Protein AF-A0A4V6Z4R5-F1 (afdb_monomer_lite)

Sequence (79 aa):
MTKIKRIKLDRIEYSSYGVEHWFRVYIKHRGQFYKLWQLVLADEELNRYQLACELLKRTKEIKTHVRSVSETRNFSIFH

Radius of gyration: 14.98 Å; chains: 1; bounding box: 40×25×39 Å

pLDDT: mean 90.37, std 12.0, range [42.88, 98.0]

Organism: Streptococcus anginosus (NCBI:txid1328)

Structure (mmCIF, N/CA/C/O backbone):
data_AF-A0A4V6Z4R5-F1
#
_entry.id   AF-A0A4V6Z4R5-F1
#
loop_
_atom_site.group_PDB
_atom_site.id
_atom_site.type_symbol
_atom_site.label_atom_id
_atom_site.label_alt_id
_atom_site.label_comp_id
_atom_site.label_asym_id
_atom_site.label_entity_id
_atom_site.label_seq_id
_atom_site.pdbx_PDB_ins_code
_atom_site.Cartn_x
_atom_site.Cartn_y
_atom_site.Cartn_z
_atom_site.occupancy
_atom_site.B_iso_or_equiv
_atom_site.auth_seq_id
_atom_site.auth_comp_id
_atom_site.auth_asym_id
_atom_site.auth_atom_id
_atom_site.pdbx_PDB_model_num
ATOM 1 N N . MET A 1 1 ? -4.785 1.463 19.133 1.00 80.12 1 MET A N 1
ATOM 2 C CA . MET A 1 1 ? -3.540 1.341 18.336 1.00 80.12 1 MET A CA 1
ATOM 3 C C . MET A 1 1 ? -3.862 0.925 16.900 1.00 80.12 1 MET A C 1
ATOM 5 O O . MET A 1 1 ? -4.585 -0.051 16.723 1.00 80.12 1 MET A O 1
ATOM 9 N N . THR A 1 2 ? -3.361 1.652 15.892 1.00 90.56 2 THR A N 1
ATOM 10 C CA . THR A 1 2 ? -3.472 1.273 14.466 1.00 90.56 2 THR A CA 1
ATOM 11 C C . THR A 1 2 ? -2.382 0.266 14.117 1.00 90.56 2 THR A C 1
ATOM 13 O O . THR A 1 2 ? -1.196 0.581 14.227 1.00 90.56 2 THR A O 1
ATOM 16 N N . LYS A 1 3 ? -2.759 -0.942 13.692 1.00 93.81 3 LYS A N 1
ATOM 17 C CA . LYS A 1 3 ? -1.806 -2.006 13.349 1.00 93.81 3 LYS A CA 1
ATOM 18 C C . LYS A 1 3 ? -2.057 -2.511 11.934 1.00 93.81 3 LYS A C 1
ATOM 20 O O . LYS A 1 3 ? -3.133 -3.036 11.657 1.00 93.81 3 LYS A O 1
ATOM 25 N N . ILE A 1 4 ? -1.046 -2.401 11.072 1.00 94.94 4 ILE A N 1
ATOM 26 C CA . ILE A 1 4 ? -1.018 -3.122 9.796 1.00 94.94 4 ILE A CA 1
ATOM 27 C C . ILE A 1 4 ? -0.870 -4.609 10.123 1.00 94.94 4 ILE A C 1
ATOM 29 O O . ILE A 1 4 ? -0.015 -4.996 10.921 1.00 94.94 4 ILE A O 1
ATOM 33 N N . LYS A 1 5 ? -1.764 -5.430 9.580 1.00 95.62 5 LYS A N 1
ATOM 34 C CA . LYS A 1 5 ? -1.823 -6.875 9.825 1.00 95.62 5 LYS A CA 1
ATOM 35 C C . LYS A 1 5 ? -1.182 -7.667 8.703 1.00 95.62 5 LYS A C 1
ATOM 37 O O . LYS A 1 5 ? -0.532 -8.669 8.969 1.00 95.62 5 LYS A O 1
ATOM 42 N N . ARG A 1 6 ? -1.391 -7.225 7.467 1.00 94.88 6 ARG A N 1
ATOM 43 C CA . ARG A 1 6 ? -0.888 -7.888 6.270 1.00 94.88 6 ARG A CA 1
ATOM 44 C C . ARG A 1 6 ? -0.769 -6.876 5.145 1.00 94.88 6 ARG A C 1
ATOM 46 O O . ARG A 1 6 ? -1.648 -6.029 4.992 1.00 94.88 6 ARG A O 1
ATOM 53 N N . ILE A 1 7 ? 0.275 -7.023 4.345 1.00 94.88 7 ILE A N 1
ATOM 54 C CA . ILE A 1 7 ? 0.394 -6.392 3.035 1.00 94.88 7 ILE A CA 1
ATOM 55 C C . ILE A 1 7 ? 0.501 -7.526 2.018 1.00 94.88 7 ILE A C 1
ATOM 57 O O . ILE A 1 7 ? 1.218 -8.498 2.253 1.00 94.88 7 ILE A O 1
ATOM 61 N N . LYS A 1 8 ? -0.272 -7.454 0.938 1.00 95.56 8 LYS A N 1
ATOM 62 C CA . LYS A 1 8 ? -0.256 -8.441 -0.143 1.00 95.56 8 LYS A CA 1
ATOM 63 C C . LYS A 1 8 ? -0.091 -7.706 -1.467 1.00 95.56 8 LYS A C 1
ATOM 65 O O . LYS A 1 8 ? -0.896 -6.821 -1.745 1.00 95.56 8 LYS A O 1
ATOM 70 N N . LEU A 1 9 ? 0.898 -8.103 -2.266 1.00 95.69 9 LEU A N 1
ATOM 71 C CA . LEU A 1 9 ? 0.950 -7.736 -3.679 1.00 95.69 9 LEU A CA 1
ATOM 72 C C . LEU A 1 9 ? -0.229 -8.411 -4.384 1.00 95.69 9 LEU A C 1
ATOM 74 O O . LEU A 1 9 ? -0.399 -9.629 -4.295 1.00 95.69 9 LEU A O 1
ATOM 78 N N . ASP A 1 10 ? -1.092 -7.600 -4.974 1.00 95.75 10 ASP A N 1
ATOM 79 C CA . ASP A 1 10 ? -2.300 -8.060 -5.639 1.00 95.75 10 ASP A CA 1
ATOM 80 C C . ASP A 1 10 ? -2.039 -8.392 -7.099 1.00 95.75 10 ASP A C 1
ATOM 82 O O . ASP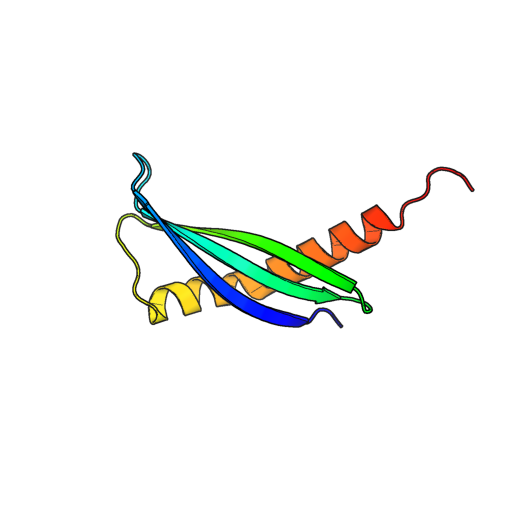 A 1 10 ? -2.347 -9.498 -7.535 1.00 95.75 10 ASP A O 1
ATOM 86 N N . ARG A 1 11 ? -1.455 -7.431 -7.812 1.00 95.19 11 ARG A N 1
ATOM 87 C CA . ARG A 1 11 ? -1.118 -7.522 -9.225 1.00 95.19 11 ARG A CA 1
ATOM 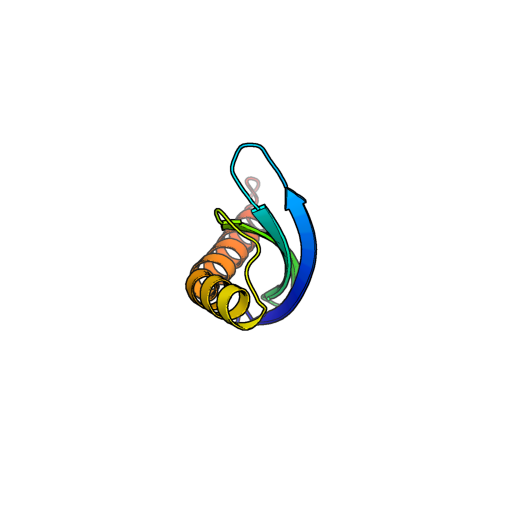88 C C . ARG A 1 11 ? -0.043 -6.504 -9.581 1.00 95.19 11 ARG A C 1
ATOM 90 O O . ARG A 1 11 ? 0.188 -5.552 -8.830 1.00 95.19 11 ARG A O 1
ATOM 97 N N . ILE A 1 12 ? 0.580 -6.746 -10.723 1.00 96.94 12 ILE A N 1
ATOM 98 C CA . ILE A 1 12 ? 1.507 -5.840 -11.387 1.00 96.94 12 ILE A CA 1
ATOM 99 C C . ILE A 1 12 ? 0.881 -5.506 -12.739 1.00 96.94 12 ILE A C 1
ATOM 101 O O . ILE A 1 12 ? 0.410 -6.410 -13.430 1.00 96.94 12 ILE A O 1
ATOM 105 N N . GLU A 1 13 ? 0.821 -4.224 -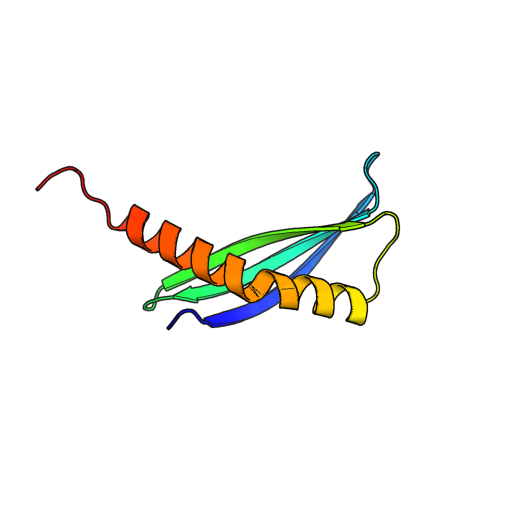13.075 1.00 97.19 13 GLU A N 1
ATOM 106 C CA . GLU A 1 13 ? 0.291 -3.726 -14.344 1.00 97.19 13 GLU A CA 1
ATOM 107 C C . GLU A 1 13 ? 1.357 -2.875 -15.038 1.00 97.19 13 GLU A C 1
ATOM 109 O O . GLU A 1 13 ? 2.147 -2.202 -14.381 1.00 97.19 13 GLU A O 1
ATOM 114 N N . TYR A 1 14 ? 1.388 -2.917 -16.368 1.00 97.19 14 TYR A N 1
ATOM 115 C CA . TYR A 1 14 ? 2.288 -2.099 -17.177 1.00 97.19 14 TYR A CA 1
ATOM 116 C C . TYR A 1 14 ? 1.450 -1.020 -17.852 1.00 97.19 14 TYR A C 1
ATOM 118 O O . TYR A 1 14 ? 0.511 -1.335 -18.587 1.00 97.19 14 TYR A O 1
ATOM 126 N N . SER A 1 15 ? 1.768 0.242 -17.589 1.00 94.19 15 SER A N 1
ATOM 127 C CA . SER A 1 15 ? 1.090 1.392 -18.179 1.00 94.19 15 SER A CA 1
ATOM 128 C C . SER A 1 15 ? 2.084 2.293 -18.905 1.00 94.19 15 SER A C 1
ATOM 130 O O . SER A 1 15 ? 3.299 2.111 -18.836 1.00 94.19 15 SER A O 1
ATOM 132 N N . SER A 1 16 ? 1.576 3.304 -19.612 1.00 94.56 16 SER A N 1
ATOM 133 C CA . SER A 1 16 ? 2.421 4.328 -20.243 1.00 94.56 16 SER A CA 1
ATOM 134 C C . SER A 1 16 ? 3.240 5.144 -19.236 1.00 94.56 16 SER A C 1
ATOM 136 O O . SER A 1 16 ? 4.111 5.905 -19.644 1.00 94.56 16 SER A O 1
ATOM 138 N N . TYR A 1 17 ? 2.943 5.018 -17.939 1.00 92.81 17 TYR A N 1
ATOM 139 C CA . TYR A 1 17 ? 3.621 5.713 -16.848 1.00 92.81 17 TYR A CA 1
ATOM 140 C C . TYR A 1 17 ? 4.657 4.837 -16.126 1.00 92.81 17 TYR A C 1
ATOM 142 O O . TYR A 1 17 ? 5.250 5.299 -15.155 1.00 92.81 17 TYR A O 1
ATOM 150 N N . GLY A 1 18 ? 4.858 3.590 -16.571 1.00 95.56 18 GLY A N 1
ATOM 151 C CA . GLY A 1 18 ? 5.779 2.628 -15.967 1.00 95.56 18 GLY A CA 1
ATOM 152 C C . GLY A 1 18 ? 5.075 1.377 -15.436 1.00 95.56 18 GLY A C 1
ATOM 153 O O . GLY A 1 18 ? 3.994 0.995 -15.886 1.00 95.56 18 GLY A O 1
ATOM 154 N N . VAL A 1 19 ? 5.716 0.720 -14.474 1.00 97.75 19 VAL A N 1
ATOM 155 C CA . VAL A 1 19 ? 5.256 -0.508 -13.823 1.00 97.75 19 VAL A CA 1
ATOM 156 C C . VAL A 1 19 ? 4.547 -0.190 -12.506 1.00 97.75 19 VAL A C 1
ATOM 158 O O . VAL A 1 19 ? 5.117 0.349 -11.551 1.00 97.75 19 VAL A O 1
ATOM 161 N N . GLU A 1 20 ? 3.277 -0.567 -12.440 1.00 98.00 20 GLU A N 1
ATOM 162 C CA . GLU A 1 20 ? 2.375 -0.345 -11.321 1.00 98.00 20 GLU A CA 1
ATOM 163 C C . GLU A 1 20 ? 2.286 -1.579 -10.424 1.00 98.00 20 GLU A C 1
ATOM 165 O O . GLU A 1 20 ? 1.733 -2.613 -10.796 1.00 98.00 20 GLU A O 1
ATOM 170 N N . HIS A 1 21 ? 2.765 -1.459 -9.189 1.00 97.69 21 HIS A N 1
ATOM 171 C CA . HIS A 1 21 ? 2.702 -2.523 -8.194 1.00 97.69 21 HIS A CA 1
ATOM 172 C C . HIS A 1 21 ? 1.565 -2.231 -7.215 1.00 97.69 21 HIS A C 1
ATOM 174 O O . HIS A 1 21 ? 1.677 -1.378 -6.324 1.00 97.69 21 HIS A O 1
ATOM 180 N N . TRP A 1 22 ? 0.453 -2.946 -7.375 1.00 97.31 22 TRP A N 1
ATOM 181 C CA . TRP A 1 22 ? -0.756 -2.737 -6.586 1.00 97.31 22 TRP A CA 1
ATOM 182 C C . TRP A 1 22 ? -0.773 -3.626 -5.346 1.00 97.31 22 TRP A C 1
ATOM 184 O O . TRP A 1 22 ? -0.798 -4.855 -5.424 1.00 97.31 22 TRP A O 1
ATOM 194 N N . PHE A 1 23 ? -0.839 -3.009 -4.170 1.00 96.94 23 PHE A N 1
ATOM 195 C CA . PHE A 1 23 ? -0.861 -3.692 -2.882 1.00 96.94 23 PHE A CA 1
ATOM 196 C C . PHE A 1 23 ? -2.196 -3.540 -2.170 1.00 96.94 23 PHE A C 1
ATOM 198 O O . PHE A 1 23 ? -2.735 -2.443 -2.032 1.00 96.94 23 PHE A O 1
ATOM 205 N N . ARG A 1 24 ? -2.677 -4.643 -1.595 1.00 96.69 24 ARG A N 1
ATOM 206 C CA . ARG A 1 24 ? -3.741 -4.643 -0.589 1.00 96.69 24 ARG A CA 1
ATOM 207 C C . ARG A 1 24 ? -3.136 -4.605 0.808 1.00 96.69 24 ARG A C 1
ATOM 209 O O . ARG A 1 24 ? -2.429 -5.532 1.212 1.00 96.69 24 ARG A O 1
ATOM 216 N N . VAL A 1 25 ? -3.469 -3.566 1.567 1.00 95.94 25 VAL A N 1
ATOM 217 C CA . VAL A 1 25 ? -3.028 -3.364 2.950 1.00 95.94 25 VAL A CA 1
ATOM 218 C C . VAL A 1 25 ? -4.205 -3.563 3.899 1.00 95.94 25 VAL A C 1
ATOM 220 O O . VAL A 1 25 ? -5.212 -2.860 3.829 1.00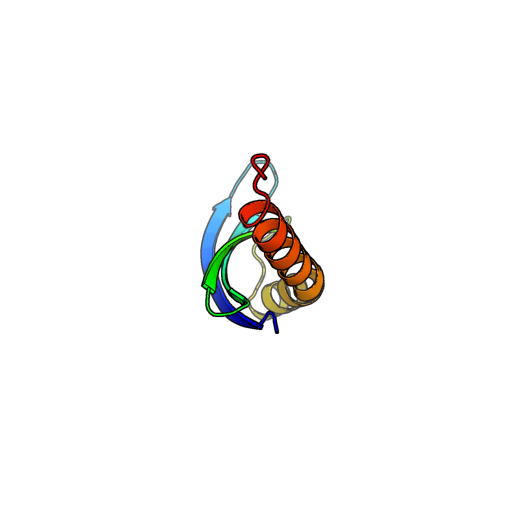 95.94 25 VAL A O 1
ATOM 223 N N . TYR A 1 26 ? -4.071 -4.530 4.804 1.00 96.19 26 TYR A N 1
ATOM 224 C CA . TYR A 1 26 ? -5.083 -4.882 5.798 1.00 96.19 26 TYR A CA 1
ATOM 225 C C . TYR A 1 26 ? -4.697 -4.301 7.152 1.00 96.19 26 TYR A C 1
ATOM 227 O O . TYR A 1 26 ? -3.601 -4.563 7.660 1.00 96.19 26 TYR A O 1
ATOM 235 N N . ILE A 1 27 ? -5.593 -3.524 7.755 1.00 96.12 27 ILE A N 1
ATOM 236 C CA . ILE A 1 27 ? -5.288 -2.707 8.932 1.00 96.12 27 ILE A CA 1
ATOM 237 C C . ILE A 1 27 ? -6.373 -2.910 9.979 1.00 96.12 27 ILE A C 1
ATOM 239 O O . ILE A 1 27 ? -7.559 -2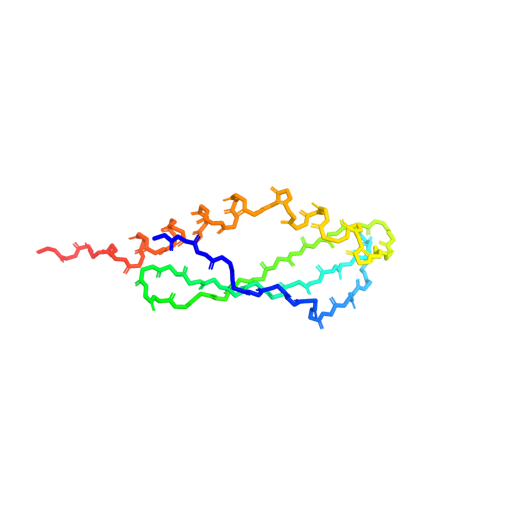.884 9.671 1.00 96.12 27 ILE A O 1
ATOM 243 N N . LYS A 1 28 ? -5.965 -3.094 11.237 1.00 95.25 28 LYS A N 1
ATOM 244 C CA . LYS A 1 28 ? -6.873 -3.091 12.386 1.00 95.25 28 LYS A CA 1
ATOM 245 C C . LYS A 1 28 ? -6.720 -1.774 13.143 1.00 95.25 28 LYS A C 1
ATOM 247 O O . LYS A 1 28 ? -5.612 -1.439 13.571 1.00 95.25 28 LYS A O 1
ATOM 252 N N . HIS A 1 29 ? -7.820 -1.058 13.338 1.00 93.81 29 HIS A N 1
ATOM 253 C CA . HIS A 1 29 ? -7.880 0.175 14.122 1.00 93.81 29 HIS A CA 1
ATOM 254 C C . HIS A 1 29 ? -9.145 0.176 14.984 1.00 93.81 29 HIS A C 1
ATOM 256 O O . HIS A 1 29 ? -10.230 -0.044 14.464 1.00 93.81 29 HIS A O 1
ATOM 262 N N . ARG A 1 30 ? -9.002 0.385 16.304 1.00 90.12 30 ARG A N 1
ATOM 263 C CA . ARG A 1 30 ? -10.121 0.435 17.277 1.00 90.12 30 ARG A CA 1
ATOM 264 C C . ARG A 1 30 ? -11.147 -0.703 17.105 1.00 90.12 30 ARG A C 1
ATOM 266 O O . ARG A 1 30 ? -12.343 -0.478 17.032 1.00 90.12 30 ARG A O 1
ATOM 273 N N . GLY A 1 31 ? -10.662 -1.940 16.979 1.00 89.38 31 GLY A N 1
ATOM 274 C CA . GLY A 1 31 ? -11.518 -3.124 16.803 1.00 89.38 31 GLY A CA 1
ATOM 275 C C . GLY A 1 31 ? -12.040 -3.344 15.378 1.00 89.38 31 GLY A C 1
ATOM 276 O O . GLY A 1 31 ? -12.334 -4.481 15.030 1.00 89.38 31 GLY A O 1
ATOM 277 N N . GLN A 1 32 ? -12.044 -2.316 14.531 1.00 90.88 32 GLN A N 1
ATOM 278 C CA . GLN A 1 32 ? -12.509 -2.379 13.148 1.00 90.88 32 GLN A CA 1
ATOM 279 C C . GLN A 1 32 ? -11.390 -2.768 12.172 1.00 90.88 32 GLN A C 1
ATOM 281 O O . GLN A 1 32 ? -10.201 -2.516 12.412 1.00 90.88 32 GLN A O 1
ATOM 286 N N . PHE A 1 33 ? -11.791 -3.374 11.054 1.00 93.38 33 PHE A N 1
ATOM 287 C CA . PHE A 1 33 ? -10.905 -3.765 9.964 1.00 93.38 33 PHE A CA 1
ATOM 288 C C . PHE A 1 33 ? -11.064 -2.832 8.768 1.00 93.38 33 PHE A C 1
ATOM 290 O O . PHE A 1 33 ? -12.172 -2.547 8.323 1.00 93.38 33 PHE A O 1
ATOM 297 N N . TYR A 1 34 ? -9.928 -2.401 8.236 1.00 93.38 34 TYR A N 1
ATOM 298 C CA . TYR A 1 34 ? -9.816 -1.527 7.082 1.00 93.38 34 TYR A CA 1
ATOM 299 C C . TYR A 1 34 ? -9.004 -2.235 6.000 1.00 93.38 34 TYR A C 1
ATOM 301 O O . TYR A 1 34 ? -8.020 -2.924 6.295 1.00 93.38 34 TYR A O 1
ATOM 309 N N . LYS A 1 35 ? -9.414 -2.040 4.746 1.00 94.56 35 LYS A N 1
ATOM 310 C CA . LYS A 1 35 ? -8.679 -2.471 3.557 1.00 94.56 35 LYS A CA 1
ATOM 311 C C . LYS A 1 35 ? -8.322 -1.231 2.752 1.00 94.56 35 LYS A C 1
ATOM 313 O O . LYS A 1 35 ? -9.218 -0.482 2.378 1.00 94.56 35 LYS A O 1
ATOM 318 N N . LEU A 1 36 ? -7.038 -1.041 2.482 1.00 93.88 36 LEU A N 1
ATOM 319 C CA . LEU A 1 36 ? -6.540 0.025 1.619 1.00 93.88 36 LEU A CA 1
ATOM 320 C C . LEU A 1 36 ? -5.829 -0.567 0.411 1.00 93.88 36 LEU A C 1
ATOM 322 O O . LEU A 1 36 ? -5.224 -1.638 0.498 1.00 93.88 36 LEU A O 1
ATOM 326 N N . TRP A 1 37 ? -5.891 0.164 -0.692 1.00 94.94 37 TRP A N 1
ATOM 327 C CA . TRP A 1 37 ? -5.040 -0.061 -1.849 1.00 94.94 37 TRP A CA 1
ATOM 328 C C . TRP A 1 37 ? -3.859 0.904 -1.790 1.00 94.94 37 TRP A C 1
ATOM 330 O O . TRP A 1 37 ? -4.010 2.054 -1.376 1.00 94.94 37 TRP A O 1
ATOM 340 N N . GLN A 1 38 ? -2.675 0.415 -2.132 1.00 95.69 38 GLN A N 1
ATOM 341 C CA . GLN A 1 38 ? -1.450 1.201 -2.224 1.00 95.69 38 GLN A CA 1
ATOM 342 C C . GLN A 1 38 ? -0.789 0.903 -3.561 1.00 95.69 38 GLN A C 1
ATOM 344 O O . GLN A 1 38 ? -0.577 -0.262 -3.882 1.00 95.69 38 GLN A O 1
ATOM 349 N N . LEU A 1 39 ? -0.469 1.950 -4.311 1.00 95.44 39 LEU A N 1
ATOM 350 C CA . LEU A 1 39 ? 0.230 1.858 -5.586 1.00 95.44 39 LEU A CA 1
ATOM 351 C C . LEU A 1 39 ? 1.694 2.246 -5.394 1.00 95.44 39 LEU A C 1
ATOM 353 O O . LEU A 1 39 ? 1.973 3.337 -4.894 1.00 95.44 39 LEU A O 1
ATOM 357 N N . VAL A 1 40 ? 2.617 1.386 -5.814 1.00 95.69 40 VAL A N 1
ATOM 358 C CA . VAL A 1 40 ? 4.025 1.747 -6.015 1.00 95.69 40 VAL A CA 1
ATOM 359 C C . VAL A 1 40 ? 4.286 1.767 -7.519 1.00 95.69 40 VAL A C 1
ATOM 361 O O . VAL A 1 40 ? 4.255 0.720 -8.159 1.00 95.69 40 VAL A O 1
ATOM 364 N N . LEU A 1 41 ? 4.500 2.962 -8.066 1.00 96.25 41 LEU A N 1
ATOM 365 C CA . LEU A 1 41 ? 4.864 3.174 -9.465 1.00 96.25 41 LEU A CA 1
ATOM 366 C C . LEU A 1 41 ? 6.390 3.258 -9.578 1.00 96.25 41 LEU A C 1
ATOM 368 O O . LEU A 1 41 ? 7.020 3.928 -8.756 1.00 96.25 41 LEU A O 1
ATOM 372 N N . ALA A 1 42 ? 6.961 2.579 -10.564 1.00 96.19 42 ALA A N 1
ATOM 373 C CA . ALA A 1 42 ? 8.385 2.609 -10.878 1.00 96.19 42 ALA A CA 1
ATOM 374 C C . ALA A 1 42 ? 8.591 2.436 -12.387 1.00 96.19 42 ALA A C 1
ATOM 376 O O . ALA A 1 42 ? 7.708 1.915 -13.059 1.00 96.19 42 ALA A O 1
ATOM 377 N N . ASP A 1 43 ? 9.748 2.826 -12.917 1.00 96.19 43 ASP A N 1
ATOM 378 C CA . ASP A 1 43 ? 10.043 2.656 -14.349 1.00 96.19 43 ASP A CA 1
ATOM 379 C C . ASP A 1 43 ? 10.161 1.173 -14.749 1.00 96.19 43 ASP A C 1
ATOM 381 O O . ASP A 1 43 ? 9.859 0.799 -15.879 1.00 96.19 43 ASP A O 1
ATOM 385 N N . GLU A 1 44 ? 10.543 0.317 -13.798 1.00 95.56 44 GLU A N 1
ATOM 386 C CA . GLU A 1 44 ? 10.745 -1.120 -13.984 1.00 95.56 44 GLU A CA 1
ATOM 387 C C . GLU A 1 44 ? 10.080 -1.933 -12.865 1.00 95.5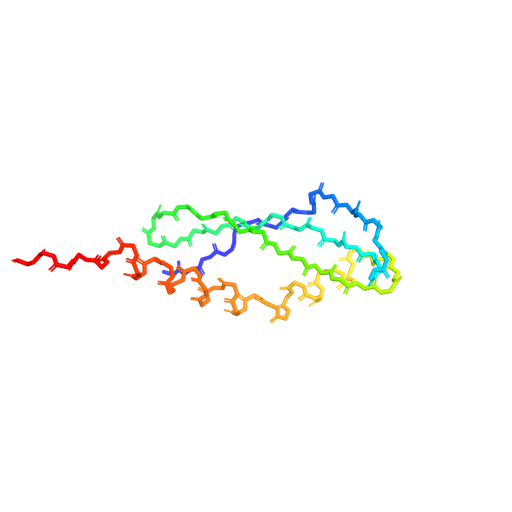6 44 GLU A C 1
ATOM 389 O O . GLU A 1 44 ? 9.693 -1.409 -11.814 1.00 95.56 44 GLU A O 1
ATOM 394 N N . GLU A 1 45 ? 9.961 -3.245 -13.081 1.00 96.06 45 GLU A N 1
ATOM 395 C CA . GLU A 1 45 ? 9.451 -4.154 -12.059 1.00 96.06 45 GLU A CA 1
ATOM 396 C C . GLU A 1 45 ? 10.417 -4.235 -10.873 1.00 96.06 45 GLU A C 1
ATOM 398 O O . GLU A 1 45 ? 11.601 -4.550 -11.006 1.00 96.06 45 GLU A O 1
ATOM 403 N N . LEU A 1 46 ? 9.892 -3.971 -9.680 1.00 96.44 46 LEU A N 1
ATOM 404 C CA . LEU A 1 46 ? 10.661 -3.980 -8.449 1.00 96.44 46 LEU A CA 1
ATOM 405 C C . LEU A 1 46 ? 10.629 -5.362 -7.804 1.00 96.44 46 LEU A C 1
ATOM 407 O O . LEU A 1 46 ? 9.586 -6.000 -7.650 1.00 96.44 46 LEU A O 1
ATOM 411 N N . ASN A 1 47 ? 11.782 -5.796 -7.306 1.00 95.56 47 ASN A N 1
ATOM 412 C CA . ASN A 1 47 ? 11.859 -7.028 -6.540 1.00 95.56 47 ASN A CA 1
ATOM 413 C C . ASN A 1 47 ? 11.226 -6.871 -5.143 1.00 95.56 47 ASN A C 1
ATOM 415 O O . ASN A 1 47 ? 10.934 -5.779 -4.648 1.00 95.56 47 ASN A O 1
ATOM 419 N N . ARG A 1 48 ? 11.057 -8.000 -4.447 1.00 92.69 48 ARG A N 1
ATOM 420 C CA . ARG A 1 48 ? 10.404 -8.040 -3.127 1.00 92.69 48 ARG A CA 1
ATOM 421 C C . ARG A 1 48 ? 11.059 -7.134 -2.081 1.00 92.69 48 ARG A C 1
ATOM 423 O O . ARG A 1 48 ? 10.343 -6.581 -1.250 1.00 92.69 48 ARG A O 1
ATOM 430 N N . TYR A 1 49 ? 12.385 -7.005 -2.092 1.00 94.69 49 TYR A N 1
ATOM 431 C CA . TYR A 1 49 ? 13.103 -6.176 -1.124 1.00 94.69 49 TYR A CA 1
ATOM 432 C C . TYR A 1 49 ? 12.866 -4.687 -1.390 1.00 94.69 49 TYR A C 1
ATOM 434 O O . TYR A 1 49 ? 12.509 -3.950 -0.473 1.00 94.69 49 TYR A O 1
ATOM 442 N N . GLN A 1 50 ? 12.970 -4.265 -2.652 1.00 96.81 50 GLN A N 1
ATOM 443 C CA . GLN A 1 50 ? 12.686 -2.889 -3.067 1.00 96.81 50 GLN A CA 1
ATOM 444 C C . GLN A 1 50 ? 11.248 -2.492 -2.712 1.00 96.81 50 GLN A C 1
ATOM 446 O O . GLN A 1 50 ? 11.025 -1.477 -2.051 1.00 96.81 50 GLN A O 1
ATOM 451 N N . LEU A 1 51 ? 10.279 -3.350 -3.044 1.00 95.25 51 LEU A N 1
ATOM 452 C CA . LEU A 1 51 ? 8.871 -3.145 -2.703 1.00 95.25 51 LEU A CA 1
ATOM 453 C C . LEU A 1 51 ? 8.645 -3.042 -1.189 1.00 95.25 51 LEU A C 1
ATOM 455 O O . LEU A 1 51 ? 7.876 -2.196 -0.732 1.00 95.25 51 LEU A O 1
ATOM 459 N N . ALA A 1 52 ? 9.323 -3.873 -0.393 1.00 92.38 52 ALA A N 1
ATOM 460 C CA . ALA A 1 52 ? 9.232 -3.808 1.062 1.00 92.38 52 ALA A CA 1
ATOM 461 C C . ALA A 1 52 ? 9.769 -2.479 1.617 1.00 92.38 52 ALA A C 1
ATOM 463 O O . ALA A 1 52 ? 9.128 -1.891 2.492 1.00 92.38 52 ALA A O 1
ATOM 464 N N . CYS A 1 53 ? 10.893 -1.978 1.095 1.00 95.25 53 CYS A N 1
ATOM 465 C CA . CYS A 1 53 ? 11.443 -0.678 1.479 1.00 95.25 53 CYS A CA 1
ATOM 466 C C . CYS A 1 53 ? 10.482 0.472 1.141 1.00 95.25 53 CYS A C 1
ATOM 468 O O . CYS A 1 53 ? 10.230 1.323 1.997 1.00 95.25 53 CYS A O 1
ATOM 470 N N . GLU A 1 54 ? 9.890 0.475 -0.056 1.00 94.69 54 GLU A N 1
ATOM 471 C CA . GLU A 1 54 ? 8.912 1.498 -0.456 1.00 94.69 54 GLU A CA 1
ATOM 472 C C . GLU A 1 54 ? 7.657 1.485 0.430 1.00 94.69 54 GLU A C 1
ATOM 474 O O . GLU A 1 54 ? 7.202 2.524 0.919 1.00 94.69 54 GLU A O 1
ATOM 479 N N . LEU A 1 55 ? 7.128 0.301 0.737 1.00 93.25 55 LEU A N 1
ATOM 480 C CA . LEU A 1 55 ? 5.979 0.157 1.634 1.00 93.25 55 LEU A CA 1
ATOM 481 C C . LEU A 1 55 ? 6.301 0.554 3.083 1.00 93.25 55 LEU A C 1
ATOM 483 O O . LEU A 1 55 ? 5.436 1.078 3.797 1.00 93.25 55 LEU A O 1
ATOM 487 N N . LEU A 1 56 ? 7.535 0.324 3.539 1.00 92.81 56 LEU A N 1
ATOM 488 C CA . LEU A 1 56 ? 7.966 0.708 4.880 1.00 92.81 56 LEU A CA 1
ATOM 489 C C . LEU A 1 56 ? 7.937 2.231 5.048 1.00 92.81 56 LEU A C 1
ATOM 491 O O . LEU A 1 56 ? 7.368 2.713 6.032 1.00 92.81 56 LEU A O 1
ATOM 495 N N . LYS A 1 57 ? 8.453 2.980 4.061 1.00 93.69 57 LYS A N 1
ATOM 496 C CA . LYS A 1 57 ? 8.431 4.456 4.049 1.00 93.69 57 LYS A CA 1
ATOM 497 C C . LYS A 1 57 ? 7.008 5.001 4.228 1.00 93.69 57 LYS A C 1
ATOM 499 O O . LYS A 1 57 ? 6.782 5.921 5.010 1.00 93.69 57 LYS A O 1
ATOM 504 N N . ARG A 1 58 ? 6.023 4.354 3.600 1.00 91.44 58 ARG A N 1
ATOM 505 C CA . ARG A 1 58 ? 4.606 4.770 3.606 1.00 91.44 58 ARG A CA 1
ATOM 506 C C . ARG A 1 58 ? 3.799 4.293 4.814 1.00 91.44 58 ARG A C 1
ATOM 508 O O . ARG A 1 58 ? 2.643 4.674 4.995 1.00 91.44 58 ARG A O 1
ATOM 515 N N . THR A 1 59 ? 4.378 3.478 5.696 1.00 91.94 59 THR A N 1
ATOM 516 C CA . THR A 1 59 ? 3.647 2.883 6.829 1.00 91.94 59 THR A CA 1
ATOM 517 C C . THR A 1 59 ? 3.056 3.933 7.778 1.00 91.94 59 THR A C 1
ATOM 519 O O . THR A 1 59 ? 1.977 3.719 8.342 1.00 91.94 59 THR A O 1
ATOM 522 N N . LYS A 1 60 ? 3.739 5.070 7.972 1.00 93.56 60 LYS A N 1
ATOM 523 C CA . LYS A 1 60 ? 3.242 6.166 8.817 1.00 93.56 60 LYS A CA 1
ATOM 524 C C . LYS A 1 60 ? 2.013 6.828 8.190 1.00 93.56 60 LYS A C 1
ATOM 526 O O . LYS A 1 60 ? 0.995 6.954 8.864 1.00 93.56 60 LYS A O 1
ATOM 531 N N . GLU A 1 61 ? 2.086 7.165 6.907 1.00 93.56 61 GLU A N 1
ATOM 532 C CA . GLU A 1 61 ? 0.997 7.786 6.141 1.00 93.56 61 GLU A CA 1
ATOM 533 C C . GLU A 1 61 ? -0.243 6.897 6.102 1.00 93.56 61 GLU A C 1
ATOM 535 O O . GLU A 1 61 ? -1.337 7.344 6.436 1.00 93.56 61 GLU A O 1
ATOM 540 N N . ILE A 1 62 ? -0.062 5.604 5.821 1.00 93.75 62 ILE A N 1
ATOM 541 C CA . ILE A 1 62 ? -1.136 4.605 5.822 1.00 93.75 62 ILE A CA 1
ATOM 542 C C . ILE A 1 62 ? -1.871 4.580 7.172 1.00 93.75 62 ILE A C 1
ATOM 544 O O . ILE A 1 62 ? -3.104 4.551 7.227 1.00 93.75 62 ILE A O 1
ATOM 548 N N . LYS A 1 63 ? -1.129 4.597 8.288 1.00 93.69 63 LYS A N 1
ATOM 549 C CA . LYS A 1 63 ? -1.726 4.609 9.634 1.00 93.69 63 LYS A CA 1
ATOM 550 C C . LYS A 1 63 ? -2.476 5.911 9.914 1.00 93.69 63 LYS A C 1
ATOM 552 O O . LYS A 1 63 ? -3.542 5.852 10.530 1.00 93.69 63 LYS A O 1
ATOM 557 N N . THR A 1 64 ? -1.927 7.048 9.489 1.00 93.81 64 THR A N 1
ATOM 558 C CA . THR A 1 64 ? -2.563 8.366 9.622 1.00 93.81 64 THR A CA 1
ATOM 559 C C . THR A 1 64 ? -3.851 8.439 8.807 1.00 93.81 64 THR A C 1
ATOM 561 O O . THR A 1 64 ? -4.874 8.859 9.339 1.00 93.81 64 THR A O 1
ATOM 564 N N . HIS A 1 65 ? -3.842 7.939 7.570 1.00 92.62 65 HIS A N 1
ATOM 565 C CA . HIS A 1 65 ? -5.018 7.903 6.706 1.00 92.62 65 HIS A CA 1
ATOM 566 C C . HIS A 1 65 ? -6.158 7.085 7.330 1.00 92.62 65 HIS A C 1
ATOM 568 O O . HIS A 1 65 ? -7.273 7.582 7.447 1.00 92.62 65 HIS A O 1
ATOM 574 N N . VAL A 1 66 ? -5.882 5.870 7.831 1.00 92.31 66 VAL A N 1
ATOM 575 C CA . VAL A 1 66 ? -6.911 5.068 8.528 1.00 92.31 66 VAL A CA 1
ATOM 576 C C . VAL A 1 66 ? -7.460 5.785 9.755 1.00 92.31 66 VAL A C 1
ATOM 578 O O . VAL A 1 66 ? -8.661 5.723 10.004 1.00 92.31 66 VAL A O 1
ATOM 581 N N . ARG A 1 67 ? -6.600 6.457 10.529 1.00 92.06 67 ARG A N 1
ATOM 582 C CA . ARG A 1 67 ? -7.046 7.226 11.693 1.00 92.06 67 ARG A CA 1
ATOM 583 C C . ARG A 1 67 ? -8.007 8.339 11.268 1.00 92.06 67 ARG A C 1
ATOM 585 O O . ARG A 1 67 ? -9.109 8.390 11.802 1.00 92.06 67 ARG A O 1
ATOM 592 N N . SER A 1 68 ? -7.622 9.145 10.281 1.00 90.94 68 SER A N 1
ATOM 593 C CA . SER A 1 68 ? -8.451 10.234 9.754 1.00 90.94 68 SER A CA 1
ATOM 594 C C . SER A 1 68 ? -9.801 9.720 9.241 1.00 90.94 68 SER A C 1
ATOM 596 O O . SER A 1 68 ? -10.838 10.174 9.710 1.00 90.94 68 SER A O 1
ATOM 598 N N . VAL A 1 69 ? -9.811 8.677 8.401 1.00 88.44 69 VAL A N 1
ATOM 599 C CA . VAL A 1 69 ? -11.055 8.064 7.894 1.00 88.44 69 VAL A CA 1
ATOM 600 C C . VAL A 1 69 ? -11.937 7.534 9.029 1.00 88.44 69 VAL A C 1
ATOM 602 O O . VAL A 1 69 ? -13.160 7.655 8.974 1.00 88.44 69 VAL A O 1
ATOM 605 N N . SER A 1 70 ? -11.340 6.948 10.073 1.00 87.38 70 SER A N 1
ATOM 606 C CA . SER A 1 70 ? -12.095 6.452 11.229 1.00 87.38 70 SER A CA 1
ATOM 607 C C . SER A 1 70 ? -12.728 7.571 12.059 1.00 87.38 70 SER A C 1
ATOM 609 O O . SER A 1 70 ? -13.791 7.372 12.640 1.00 87.38 70 SER A O 1
ATOM 611 N N . GLU A 1 71 ? -12.093 8.741 12.116 1.00 87.06 71 GLU A N 1
ATOM 612 C CA . GLU A 1 71 ? -12.613 9.922 12.806 1.00 87.06 71 GLU A CA 1
ATOM 613 C C . GLU A 1 71 ? -13.757 10.540 11.987 1.00 87.06 71 GLU A C 1
ATOM 615 O O . GLU A 1 71 ? -14.821 10.801 12.541 1.00 87.06 71 GLU A O 1
ATOM 620 N N . THR A 1 72 ? -13.614 10.630 10.659 1.00 81.38 72 THR A N 1
ATOM 621 C CA . THR A 1 72 ? -14.680 11.103 9.757 1.00 81.38 72 THR A CA 1
ATOM 622 C C . THR A 1 72 ? -15.905 10.187 9.751 1.00 81.38 72 THR A C 1
ATOM 624 O O . THR A 1 72 ? -17.030 10.665 9.697 1.00 81.38 72 THR A O 1
ATOM 627 N N . ARG A 1 73 ? -15.729 8.863 9.851 1.00 66.44 73 ARG A N 1
ATOM 628 C CA . ARG A 1 73 ? -16.863 7.923 9.953 1.00 66.44 73 ARG A CA 1
ATOM 629 C C . ARG A 1 73 ? -17.693 8.090 11.225 1.00 66.44 73 ARG A C 1
ATOM 631 O O . ARG A 1 73 ? -18.854 7.701 11.226 1.00 66.44 73 ARG A O 1
ATOM 638 N N . ASN A 1 74 ? -17.096 8.624 12.288 1.00 60.22 74 ASN A N 1
ATOM 639 C CA . ASN A 1 74 ? -17.786 8.929 13.542 1.00 60.22 74 ASN A CA 1
ATOM 640 C C . ASN A 1 74 ? -18.278 10.385 13.592 1.00 60.22 74 ASN A C 1
ATOM 642 O O . ASN A 1 74 ? -18.698 10.851 14.646 1.00 60.22 74 ASN A O 1
ATOM 646 N N . PHE A 1 75 ? -18.207 11.112 12.475 1.00 52.31 75 PHE A N 1
ATOM 647 C CA . PHE A 1 75 ? -18.690 12.478 12.372 1.00 52.31 75 PHE A CA 1
ATOM 648 C C . PHE A 1 75 ? -20.200 12.452 12.083 1.00 52.31 75 PHE A C 1
ATOM 650 O O . PHE A 1 75 ? -20.617 12.229 10.948 1.00 52.31 75 PHE A O 1
ATOM 657 N N . SER A 1 76 ? -21.030 12.632 13.115 1.00 50.72 76 SER A N 1
ATOM 658 C CA . SER A 1 76 ? -22.469 12.882 12.966 1.00 50.72 76 SER A CA 1
ATOM 659 C C . SER A 1 76 ? -22.732 14.387 12.977 1.00 50.72 76 SER A C 1
ATOM 661 O O . SER A 1 76 ? -22.315 15.085 13.895 1.00 50.72 76 SER A O 1
ATOM 663 N N . ILE A 1 77 ? -23.435 14.890 11.959 1.00 56.28 77 ILE A N 1
ATOM 664 C CA . ILE A 1 77 ? -23.838 16.309 11.861 1.00 56.28 77 ILE A CA 1
ATOM 665 C C . ILE A 1 77 ? -25.123 16.576 12.671 1.00 56.28 77 ILE A C 1
ATOM 667 O O . ILE A 1 77 ? -25.462 17.719 12.949 1.00 56.28 77 ILE A O 1
ATOM 671 N N . PHE A 1 78 ? -25.822 15.522 13.093 1.00 47.94 78 PHE A N 1
ATOM 672 C CA . PHE A 1 78 ? -27.000 15.628 13.945 1.00 47.94 78 PHE A CA 1
ATOM 673 C C . PHE A 1 78 ? -26.606 15.292 15.379 1.00 47.94 78 PHE A C 1
ATOM 675 O O . PHE A 1 78 ? -26.251 14.148 15.674 1.00 47.94 78 PHE A O 1
ATOM 682 N N . HIS A 1 79 ? -26.615 16.330 16.213 1.00 42.88 79 HIS A N 1
ATOM 683 C CA . HIS A 1 79 ? -26.539 16.255 17.662 1.00 42.88 79 HIS A CA 1
ATOM 684 C C . HIS A 1 79 ? -27.934 16.456 18.245 1.00 42.88 79 HIS A C 1
ATOM 686 O O . HIS A 1 79 ? -28.682 17.280 17.668 1.00 42.88 79 HIS A O 1
#

Foldseek 3Di:
DKDWDDKDFDDWDQDPQAIWTWIWIWIDDPNDIDIDIDIDGDNYDDDPVRVVVVVVVCVVVVSVVVVVVVVVVPDDPPD

Secondary structure (DSSP, 8-state):
--EEEEEEEEEEEEETTEEEEEEEEEEEETTEEEEEEEEEEESSPPPHHHHHHHHHHHHHHHHHHHHHHHHHHT--S--